Protein AF-A0A7C3GWV7-F1 (afdb_monomer_lite)

Sequence (110 aa):
MGFFSNLFGGGSSNKEKEKTLFEKIGGEPAVDAAVDIFYRKVLADDRINSFFEGVDMEKQAAKQKAFLTMAFGGPNNYTGEDMRKGHAHLVAKGLNASHFDAVIENIGAT

Secondary structure (DSSP, 8-state):
--PPPPPP---------PPPHHHHHTSHHHHHHHHHHHHHHHHH-TTTGGGGTT--HHHHHHHHHHHHHHHTT-S----PPPHHHHHHHHHTTT--HHHHHHHHHHHHT-

Radius of gyration: 22.63 Å; chains: 1; bounding box: 44×54×71 Å

pLDDT: mean 88.59, std 17.21, range [38.03, 98.56]

Structure (mmCIF, N/CA/C/O backbone):
data_AF-A0A7C3GWV7-F1
#
_entry.id   AF-A0A7C3GWV7-F1
#
loop_
_atom_site.group_PDB
_atom_site.id
_atom_site.type_symbol
_atom_site.label_atom_id
_atom_site.label_alt_id
_atom_site.label_comp_id
_atom_site.label_asym_id
_atom_site.label_entity_id
_atom_site.label_seq_id
_atom_site.pdbx_PDB_ins_code
_atom_site.Cartn_x
_atom_site.Cartn_y
_atom_site.Cartn_z
_atom_site.occupancy
_atom_site.B_iso_or_equiv
_atom_site.auth_seq_id
_atom_site.auth_comp_id
_atom_site.auth_asym_id
_atom_site.auth_atom_id
_atom_site.pdbx_PDB_model_num
ATOM 1 N N . MET A 1 1 ? -25.582 41.420 56.357 1.00 44.94 1 MET A N 1
ATOM 2 C CA . MET A 1 1 ? -26.159 40.180 55.795 1.00 44.94 1 MET A CA 1
ATOM 3 C C . MET A 1 1 ? 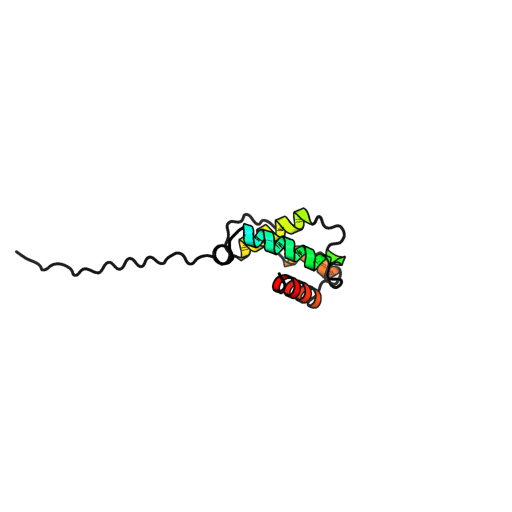-26.576 40.452 54.355 1.00 44.94 1 MET A C 1
ATOM 5 O O . MET A 1 1 ? -27.363 41.366 54.167 1.00 44.94 1 MET A O 1
ATOM 9 N N . GLY A 1 2 ? -26.057 39.695 53.379 1.00 38.03 2 GLY A N 1
ATOM 10 C CA . GLY A 1 2 ? -26.602 39.646 52.010 1.00 38.03 2 GLY A CA 1
ATOM 11 C C . GLY A 1 2 ? -25.670 40.132 50.895 1.00 38.03 2 GLY A C 1
ATOM 12 O O . GLY A 1 2 ? -25.946 41.154 50.279 1.00 38.03 2 GLY A O 1
ATOM 13 N N . PHE A 1 3 ? -24.582 39.401 50.624 1.00 41.75 3 PHE A N 1
ATOM 14 C CA . PHE A 1 3 ? -23.828 39.526 49.370 1.00 41.75 3 PHE A CA 1
ATOM 15 C C . PHE A 1 3 ? -24.622 38.857 48.242 1.00 41.75 3 PHE A C 1
ATOM 17 O O . PHE A 1 3 ? -25.037 37.706 48.379 1.00 41.75 3 PHE A O 1
ATOM 24 N N . PHE A 1 4 ? -24.848 39.593 47.154 1.00 48.56 4 PHE A N 1
ATOM 25 C CA . PHE A 1 4 ? -25.553 39.110 45.974 1.00 48.56 4 PHE A CA 1
ATOM 26 C C . PHE A 1 4 ? -24.752 38.034 45.236 1.00 48.56 4 PHE A C 1
ATOM 28 O O . PHE A 1 4 ? -23.535 38.104 45.078 1.00 48.56 4 PHE A O 1
ATOM 35 N N . SER A 1 5 ? -25.512 37.036 44.814 1.00 46.53 5 SER A N 1
ATOM 36 C CA . SER A 1 5 ? -25.173 35.785 44.161 1.00 46.53 5 SER A CA 1
ATOM 37 C C . SER A 1 5 ? -24.336 35.961 42.894 1.00 46.53 5 SER A C 1
ATOM 39 O O . SER A 1 5 ? -24.672 36.760 42.021 1.00 46.53 5 SER A O 1
ATOM 41 N N . ASN A 1 6 ? -23.295 35.137 42.766 1.00 41.03 6 ASN A N 1
ATOM 42 C CA . ASN A 1 6 ? -22.551 34.943 41.526 1.00 41.03 6 ASN A CA 1
ATOM 43 C C . ASN A 1 6 ? -23.491 34.529 40.384 1.00 41.03 6 ASN A C 1
ATOM 45 O O . ASN A 1 6 ? -24.275 33.586 40.507 1.00 41.03 6 ASN A O 1
ATOM 49 N N . LEU A 1 7 ? -23.351 35.241 39.267 1.00 49.00 7 LEU A N 1
ATOM 50 C CA . LEU A 1 7 ? -23.927 34.924 37.970 1.00 49.00 7 LEU A CA 1
ATOM 51 C C . LEU A 1 7 ? -23.485 33.527 37.512 1.00 49.00 7 LEU A C 1
ATOM 53 O O . LEU A 1 7 ? -22.303 33.183 37.520 1.00 49.00 7 LEU A O 1
ATOM 57 N N . PHE A 1 8 ? -24.471 32.753 37.074 1.00 58.66 8 PHE A N 1
ATOM 58 C CA . PHE A 1 8 ? -24.326 31.526 36.307 1.00 58.66 8 PHE A CA 1
ATOM 59 C C . PHE A 1 8 ? -23.441 31.730 35.072 1.00 58.66 8 PHE A C 1
ATOM 61 O O . PHE A 1 8 ? -23.578 32.725 34.363 1.00 58.66 8 PHE A O 1
ATOM 68 N N . GLY A 1 9 ? -22.597 30.743 34.770 1.00 46.09 9 GLY A N 1
ATOM 69 C CA . GLY A 1 9 ? -21.864 30.708 33.504 1.00 46.09 9 GLY A CA 1
ATOM 70 C C . GLY A 1 9 ? -20.698 29.729 33.460 1.00 46.09 9 GLY A C 1
ATOM 71 O O . GLY A 1 9 ? -19.676 30.035 32.858 1.00 46.09 9 GLY A O 1
ATOM 72 N N . GLY A 1 10 ? -20.814 28.567 34.109 1.00 44.19 10 GLY A N 1
ATOM 73 C CA . GLY A 1 10 ? -19.868 27.468 33.928 1.00 44.19 10 GLY A CA 1
ATOM 74 C C . GLY A 1 10 ? -20.009 26.883 32.526 1.00 44.19 10 GLY A C 1
ATOM 75 O O . GLY A 1 10 ? -20.695 25.884 32.336 1.00 44.19 10 GLY A O 1
ATOM 76 N N . GLY A 1 11 ? -19.380 27.517 31.538 1.00 46.97 11 GLY A N 1
ATOM 77 C CA . GLY A 1 11 ? -19.184 26.940 30.218 1.00 46.97 11 GLY A CA 1
ATOM 78 C C . GLY A 1 11 ? -18.194 25.785 30.318 1.00 46.97 11 GLY A C 1
ATOM 79 O O . GLY A 1 11 ? -17.001 25.973 30.099 1.00 46.97 11 GLY A O 1
ATOM 80 N N . SER A 1 12 ? -18.676 24.584 30.647 1.00 52.28 12 SER A N 1
ATOM 81 C CA . SER A 1 12 ? -17.968 23.370 30.245 1.00 52.28 12 SER A CA 1
ATOM 82 C C . SER A 1 12 ? -17.999 23.341 28.726 1.00 52.28 12 SER A C 1
ATOM 84 O O . SER A 1 12 ? -18.985 22.916 28.126 1.00 52.28 12 SER A O 1
ATOM 86 N N . SER A 1 13 ? -16.930 23.815 28.086 1.00 54.50 13 SER A N 1
ATOM 87 C CA . SER A 1 13 ? -16.674 23.431 26.709 1.00 54.50 13 SER A CA 1
ATOM 88 C C . SER A 1 13 ? -16.381 21.932 26.739 1.00 54.50 13 SER A C 1
ATOM 90 O O . SER A 1 13 ? -15.237 21.517 26.938 1.00 54.50 13 SER A O 1
ATOM 92 N N . ASN A 1 14 ? -17.418 21.114 26.565 1.00 53.31 14 ASN A N 1
ATOM 93 C CA . ASN A 1 14 ? -17.251 19.811 25.946 1.00 53.31 14 ASN A CA 1
ATOM 94 C C . ASN A 1 14 ? -16.608 20.094 24.584 1.00 53.31 14 ASN A C 1
ATOM 96 O O . ASN A 1 14 ? -17.293 20.340 23.597 1.00 53.31 14 ASN A O 1
ATOM 100 N N . LYS A 1 15 ? -15.272 20.126 24.534 1.00 54.09 15 LYS A N 1
ATOM 101 C CA . LYS A 1 15 ? -14.570 19.800 23.302 1.00 54.09 15 LYS A CA 1
ATOM 102 C C . LYS A 1 15 ? -14.902 18.333 23.081 1.00 54.09 15 LYS A C 1
ATOM 104 O O . LYS A 1 15 ? -14.251 17.469 23.665 1.00 54.09 15 LYS A O 1
ATOM 109 N N . GLU A 1 16 ? -15.972 18.060 22.337 1.00 58.50 16 GLU A N 1
ATOM 110 C CA . GLU A 1 16 ? -16.160 16.744 21.740 1.00 58.50 16 GLU A CA 1
ATOM 111 C C . GLU A 1 16 ? -14.808 16.357 21.138 1.00 58.50 16 GLU A C 1
ATOM 113 O O . GLU A 1 16 ? -14.225 17.140 20.383 1.00 58.50 16 GLU A O 1
ATOM 118 N N . LYS A 1 17 ? -14.238 15.222 21.564 1.00 69.44 17 LYS A N 1
ATOM 119 C CA . LYS A 1 17 ? -13.026 14.704 20.926 1.00 69.44 17 LYS A CA 1
ATOM 120 C C . LYS A 1 17 ? -13.347 14.616 19.443 1.00 69.44 17 LYS A C 1
ATOM 122 O O . LYS A 1 17 ? -14.236 13.857 19.064 1.00 69.44 17 LYS A O 1
ATOM 127 N N . GLU A 1 18 ? -12.667 15.423 18.633 1.00 86.44 18 GLU A N 1
ATOM 128 C CA . GLU A 1 18 ? -12.829 15.337 17.192 1.00 86.44 18 GLU A CA 1
ATOM 129 C C . GLU A 1 18 ? -12.591 13.893 16.765 1.00 86.44 18 GLU A C 1
ATOM 131 O O . GLU A 1 18 ? -11.562 13.305 17.107 1.00 86.44 18 GLU A O 1
ATOM 136 N N . LYS A 1 19 ? -13.561 13.335 16.034 1.00 92.88 19 LYS A N 1
ATOM 137 C CA . LYS A 1 19 ? -13.442 11.984 15.497 1.00 92.88 19 LYS A CA 1
ATOM 138 C C . LYS A 1 19 ? -12.175 11.880 14.657 1.00 92.88 19 LYS A C 1
ATOM 140 O O . LYS A 1 19 ? -11.891 12.772 13.842 1.00 92.88 19 LYS A O 1
ATOM 145 N N . THR A 1 20 ? -11.441 10.791 14.835 1.00 96.88 20 THR A N 1
ATOM 146 C CA . THR A 1 20 ? -10.247 10.512 14.032 1.00 96.88 20 THR A CA 1
ATOM 147 C C . THR A 1 20 ? -10.644 10.291 12.574 1.00 96.88 20 THR A C 1
ATOM 149 O O . THR A 1 20 ? -11.816 10.052 12.265 1.00 96.88 20 THR A O 1
ATOM 152 N N . LEU A 1 21 ? -9.691 10.387 11.641 1.00 97.12 21 LEU A N 1
ATOM 153 C CA . LEU A 1 21 ? -9.994 10.082 10.241 1.00 97.12 21 LEU A CA 1
ATOM 154 C C . LEU A 1 21 ? -10.495 8.638 10.107 1.00 97.12 21 LEU A C 1
ATOM 156 O O . LEU A 1 21 ? -11.466 8.402 9.400 1.00 97.12 21 LEU A O 1
ATOM 160 N N . PHE A 1 22 ? -9.903 7.712 10.862 1.00 97.44 22 PHE A N 1
ATOM 161 C CA . PHE A 1 22 ? -10.322 6.317 10.944 1.00 97.44 22 PHE A CA 1
ATOM 162 C C . PHE A 1 22 ? -11.806 6.183 11.313 1.00 97.44 22 PHE A C 1
ATOM 164 O O . PHE A 1 22 ? -12.558 5.508 10.616 1.00 97.44 22 PHE A O 1
ATOM 171 N N . GLU A 1 23 ? -12.264 6.884 12.352 1.00 97.56 23 GLU A N 1
ATOM 172 C CA . GLU A 1 23 ? -13.682 6.888 12.738 1.00 97.56 23 GLU A CA 1
ATOM 173 C C . GLU A 1 23 ? -14.571 7.561 11.682 1.00 97.56 23 GLU A C 1
ATOM 175 O O . GLU A 1 23 ? -15.691 7.112 11.441 1.00 97.56 23 GLU A O 1
ATOM 180 N N . LYS A 1 24 ? -14.082 8.629 11.038 1.00 97.25 24 LYS A N 1
ATOM 181 C CA . LYS A 1 24 ? -14.817 9.369 10.000 1.00 97.25 24 LYS A CA 1
ATOM 182 C C . LYS A 1 24 ? -15.043 8.534 8.732 1.00 97.25 24 LYS A C 1
ATOM 184 O O . LYS A 1 24 ? -16.101 8.678 8.126 1.00 97.25 24 LYS A O 1
ATOM 189 N N . ILE A 1 25 ? -14.102 7.666 8.349 1.00 96.12 25 ILE A N 1
ATOM 190 C CA . ILE A 1 25 ? -14.214 6.818 7.145 1.00 96.12 25 ILE A CA 1
ATOM 191 C C . ILE A 1 25 ? -14.965 5.497 7.375 1.00 96.12 25 ILE A C 1
ATOM 193 O O . ILE A 1 25 ? -15.214 4.778 6.414 1.00 96.12 25 ILE A O 1
ATOM 197 N N . GLY A 1 26 ? -15.341 5.173 8.618 1.00 97.12 26 GLY A N 1
ATOM 198 C CA . GLY A 1 26 ? -16.085 3.9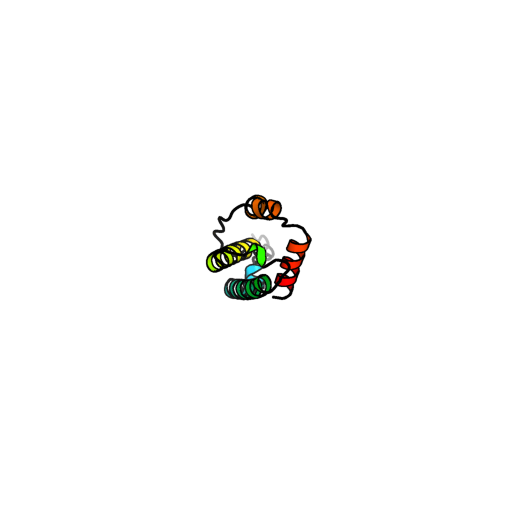47 8.949 1.00 97.12 26 GLY A CA 1
ATOM 199 C C . GLY A 1 26 ? -15.289 2.871 9.695 1.00 97.12 26 GLY A C 1
ATOM 200 O O . GLY A 1 26 ? -15.790 1.764 9.874 1.00 97.12 26 GLY A O 1
ATOM 201 N N . GLY A 1 27 ? -14.084 3.187 10.173 1.00 97.56 27 GLY A N 1
ATOM 202 C CA . GLY A 1 27 ? -13.282 2.317 11.031 1.00 97.56 27 GLY A CA 1
ATOM 203 C C . GLY A 1 27 ? -12.689 1.102 10.317 1.00 97.56 27 GLY A C 1
ATOM 204 O O . GLY A 1 27 ? -12.438 1.122 9.113 1.00 97.56 27 GLY A O 1
ATOM 205 N N . GLU A 1 28 ? -12.454 0.036 11.083 1.00 97.19 28 GLU A N 1
ATOM 206 C CA . GLU A 1 28 ? -11.788 -1.192 10.625 1.00 97.19 28 GLU A CA 1
ATOM 207 C C . GLU A 1 28 ? -12.465 -1.828 9.400 1.00 97.19 28 GLU A C 1
ATOM 209 O O . GLU A 1 28 ? -11.755 -2.085 8.430 1.00 97.19 28 GLU A O 1
ATOM 214 N N . PRO A 1 29 ? -13.808 -1.968 9.335 1.00 98.00 29 PRO A N 1
ATOM 215 C CA . PRO A 1 29 ? -14.457 -2.544 8.156 1.00 98.00 29 PRO A CA 1
ATOM 216 C C . PRO A 1 29 ? -14.186 -1.760 6.865 1.00 98.00 29 PRO A C 1
ATOM 218 O O . PRO A 1 29 ? -14.063 -2.353 5.793 1.00 98.00 29 PRO A O 1
ATOM 221 N N . ALA A 1 30 ? -14.083 -0.429 6.957 1.00 97.94 30 ALA A N 1
ATOM 222 C CA . ALA A 1 30 ? -13.786 0.418 5.807 1.00 97.94 30 ALA A CA 1
ATOM 223 C C . ALA A 1 30 ? -12.323 0.276 5.362 1.00 97.94 30 ALA A C 1
ATOM 225 O O . ALA A 1 30 ? -12.059 0.162 4.167 1.00 97.94 30 ALA A O 1
ATOM 226 N N . VAL A 1 31 ? -11.380 0.233 6.312 1.00 97.81 31 VAL A N 1
ATOM 227 C CA . VAL A 1 31 ? -9.957 -0.008 6.017 1.00 97.81 31 VAL A CA 1
ATOM 228 C C . VAL A 1 31 ? -9.758 -1.387 5.388 1.00 97.81 31 VAL A C 1
ATOM 230 O O . VAL A 1 31 ? -9.044 -1.501 4.393 1.00 97.81 31 VAL A O 1
ATOM 233 N N . ASP A 1 32 ? -10.417 -2.416 5.918 1.00 97.38 32 ASP A N 1
ATOM 234 C CA . ASP A 1 32 ? -10.322 -3.780 5.402 1.00 97.38 32 ASP A CA 1
ATOM 235 C C . ASP A 1 32 ? -10.797 -3.873 3.955 1.00 97.38 32 ASP A C 1
ATOM 237 O O . ASP A 1 32 ? -10.051 -4.340 3.089 1.00 97.38 32 ASP A O 1
ATOM 241 N N . ALA A 1 33 ? -12.000 -3.363 3.681 1.00 98.00 33 ALA A N 1
ATOM 242 C CA . ALA A 1 33 ? -12.563 -3.352 2.338 1.00 98.00 33 ALA A CA 1
ATOM 243 C C . ALA A 1 33 ? -11.687 -2.554 1.360 1.00 98.00 33 ALA A C 1
ATOM 245 O O . ALA A 1 33 ? -11.428 -3.018 0.245 1.00 98.00 33 ALA A O 1
ATOM 246 N N . ALA A 1 34 ? -11.197 -1.383 1.784 1.00 97.88 34 ALA A N 1
ATOM 247 C CA . ALA A 1 34 ? -10.337 -0.544 0.962 1.00 97.88 34 ALA A CA 1
ATOM 248 C C . ALA A 1 34 ? -9.014 -1.249 0.624 1.00 97.88 34 ALA A C 1
ATOM 250 O O . ALA A 1 34 ? -8.633 -1.295 -0.542 1.00 97.88 34 ALA A O 1
ATOM 251 N N . VAL A 1 35 ? -8.329 -1.861 1.596 1.00 97.75 35 VAL A N 1
ATOM 252 C CA . VAL A 1 35 ? -7.060 -2.563 1.330 1.00 97.75 35 VAL A CA 1
ATOM 253 C C . VAL A 1 35 ? -7.262 -3.767 0.407 1.00 97.75 35 VAL A C 1
ATOM 255 O O . VAL A 1 35 ? -6.444 -3.994 -0.488 1.00 97.75 35 VAL A O 1
ATOM 258 N N . ASP A 1 36 ? -8.361 -4.505 0.569 1.00 97.12 36 ASP A N 1
ATOM 259 C CA . ASP A 1 36 ? -8.659 -5.653 -0.287 1.00 97.12 36 ASP A CA 1
ATOM 260 C C . ASP A 1 36 ? -8.933 -5.221 -1.740 1.00 97.12 36 ASP A C 1
ATOM 262 O O . ASP A 1 36 ? -8.477 -5.876 -2.680 1.00 97.12 36 ASP A O 1
ATOM 266 N N . ILE A 1 37 ? -9.663 -4.117 -1.952 1.00 98.25 37 ILE A N 1
ATOM 267 C CA . ILE A 1 37 ? -9.887 -3.537 -3.289 1.00 98.25 37 ILE A CA 1
ATOM 268 C C . ILE A 1 37 ? -8.576 -2.992 -3.870 1.00 98.25 37 ILE A C 1
ATOM 270 O O . ILE A 1 37 ? -8.254 -3.282 -5.025 1.00 98.25 37 ILE A O 1
ATOM 274 N N . PHE A 1 38 ? -7.814 -2.247 -3.071 1.00 98.38 38 PHE A N 1
ATOM 275 C CA . PHE A 1 38 ? -6.546 -1.644 -3.464 1.00 98.38 38 PHE A CA 1
ATOM 276 C C . PHE A 1 38 ? -5.564 -2.693 -3.987 1.00 98.38 38 PHE A C 1
ATOM 278 O O . PHE A 1 38 ? -5.039 -2.537 -5.088 1.00 98.38 38 PHE A O 1
ATOM 285 N N . TYR A 1 39 ? -5.364 -3.805 -3.271 1.00 98.19 39 TYR A N 1
ATOM 286 C CA . TYR A 1 39 ? -4.425 -4.828 -3.736 1.00 98.19 39 TYR A CA 1
ATOM 287 C C . TYR A 1 39 ? -4.902 -5.580 -4.975 1.00 98.19 39 TYR A C 1
ATOM 289 O O . TYR A 1 39 ? -4.069 -5.930 -5.809 1.00 98.19 39 TYR A O 1
ATOM 297 N N . ARG A 1 40 ? -6.215 -5.761 -5.175 1.00 98.06 40 ARG A N 1
ATOM 298 C CA . ARG A 1 40 ? -6.717 -6.285 -6.458 1.00 98.06 40 ARG A CA 1
ATOM 299 C C . ARG A 1 40 ? -6.346 -5.374 -7.628 1.00 98.06 40 ARG A C 1
ATOM 301 O O . ARG A 1 40 ? -6.000 -5.880 -8.689 1.00 98.06 40 ARG A O 1
ATOM 308 N N . LYS A 1 41 ? -6.392 -4.053 -7.433 1.00 98.50 41 LYS A N 1
ATOM 309 C CA . LYS A 1 41 ? -5.990 -3.075 -8.454 1.00 98.50 41 LYS A CA 1
ATOM 310 C C . LYS A 1 41 ? -4.477 -3.074 -8.671 1.00 98.50 41 LYS A C 1
ATOM 312 O O . LYS A 1 41 ? -4.043 -3.172 -9.809 1.00 98.50 41 LYS A O 1
ATOM 317 N N . VAL A 1 42 ? -3.685 -3.065 -7.596 1.00 98.31 42 VAL A N 1
ATOM 318 C CA . VAL A 1 42 ? -2.212 -3.117 -7.664 1.00 98.31 42 VAL A CA 1
ATOM 319 C C . VAL A 1 42 ? -1.717 -4.352 -8.411 1.00 98.31 42 VAL A C 1
ATOM 321 O O . VAL A 1 42 ? -0.836 -4.243 -9.257 1.00 98.31 42 VAL A O 1
ATOM 324 N N . LEU A 1 43 ? -2.288 -5.526 -8.130 1.00 98.19 43 LEU A N 1
ATOM 325 C CA . LEU A 1 43 ? -1.883 -6.770 -8.789 1.00 98.19 43 LEU A CA 1
ATOM 326 C C . LEU A 1 43 ? -2.311 -6.833 -10.265 1.00 98.19 43 LEU A C 1
ATOM 328 O O . LEU A 1 43 ? -1.734 -7.602 -11.029 1.00 98.19 43 LEU A O 1
ATOM 332 N N . ALA A 1 44 ? -3.291 -6.022 -10.669 1.00 98.38 44 ALA A N 1
ATOM 333 C CA . ALA A 1 44 ? -3.726 -5.881 -12.056 1.00 98.38 44 ALA A CA 1
ATOM 334 C C . ALA A 1 44 ? -3.012 -4.740 -12.811 1.00 98.38 44 ALA A C 1
ATOM 336 O O . ALA A 1 44 ? -3.236 -4.582 -14.008 1.00 98.38 44 ALA A O 1
ATOM 337 N N . ASP A 1 45 ? -2.186 -3.934 -12.137 1.00 98.56 45 ASP A N 1
ATOM 338 C CA . ASP A 1 45 ? -1.485 -2.799 -12.737 1.00 98.56 45 ASP A CA 1
ATOM 339 C C . ASP A 1 45 ? -0.079 -3.209 -13.191 1.00 98.56 45 ASP A C 1
ATOM 341 O O . ASP A 1 45 ? 0.843 -3.348 -12.382 1.00 98.56 45 ASP A O 1
ATOM 345 N N . ASP A 1 46 ? 0.095 -3.363 -14.505 1.00 98.25 46 ASP A N 1
ATOM 346 C CA . ASP A 1 46 ? 1.354 -3.780 -15.140 1.00 98.25 46 ASP A CA 1
ATOM 347 C C . ASP A 1 46 ? 2.544 -2.855 -14.842 1.00 98.25 46 ASP A C 1
ATOM 349 O O . ASP A 1 46 ? 3.699 -3.253 -15.002 1.00 98.25 46 ASP A O 1
ATOM 353 N N . ARG A 1 47 ? 2.298 -1.623 -14.378 1.00 98.38 47 ARG A N 1
ATOM 354 C CA . ARG A 1 47 ? 3.371 -0.702 -13.978 1.00 98.38 47 ARG A CA 1
ATOM 355 C C . ARG A 1 47 ? 4.045 -1.132 -12.677 1.00 98.38 47 ARG A C 1
ATOM 357 O O . ARG A 1 47 ? 5.189 -0.750 -12.449 1.00 98.38 47 ARG A O 1
ATOM 364 N N . ILE A 1 48 ? 3.339 -1.854 -11.801 1.00 98.44 48 ILE A N 1
ATOM 365 C CA . ILE A 1 48 ? 3.788 -2.105 -10.420 1.00 98.44 48 ILE A CA 1
ATOM 366 C C . ILE A 1 48 ? 3.618 -3.549 -9.934 1.00 98.44 48 ILE A C 1
ATOM 368 O O . ILE A 1 48 ? 4.234 -3.900 -8.927 1.00 98.44 48 ILE A O 1
ATOM 372 N N . ASN A 1 49 ? 2.838 -4.393 -10.616 1.00 98.19 49 ASN A N 1
ATOM 373 C CA . ASN A 1 49 ? 2.547 -5.761 -10.172 1.00 98.19 49 ASN A CA 1
ATOM 374 C C . ASN A 1 49 ? 3.812 -6.619 -9.967 1.00 98.19 49 ASN A C 1
ATOM 376 O O . ASN A 1 49 ? 3.886 -7.377 -9.000 1.00 98.19 49 ASN A O 1
ATOM 380 N N . SER A 1 50 ? 4.843 -6.423 -10.789 1.00 98.00 50 SER A N 1
ATOM 381 C CA . SER A 1 50 ? 6.115 -7.153 -10.716 1.00 98.00 50 SER A CA 1
ATOM 382 C C . SER A 1 50 ? 6.877 -6.944 -9.399 1.00 98.00 50 SER A C 1
ATOM 384 O O . SER A 1 50 ? 7.608 -7.830 -8.959 1.00 98.00 50 SER A O 1
ATOM 386 N N . PHE A 1 51 ? 6.670 -5.824 -8.691 1.00 98.19 51 PHE A N 1
ATOM 387 C CA . PHE A 1 51 ? 7.265 -5.616 -7.362 1.00 98.19 51 PHE A CA 1
ATOM 388 C C . PHE A 1 51 ? 6.661 -6.522 -6.279 1.00 98.19 51 PHE A C 1
ATOM 390 O O . PHE A 1 51 ? 7.249 -6.655 -5.204 1.00 98.19 51 PHE A O 1
ATOM 397 N N . PHE A 1 52 ? 5.511 -7.140 -6.555 1.00 97.50 52 PHE A N 1
ATOM 398 C CA . PHE A 1 52 ? 4.794 -8.028 -5.642 1.00 97.50 52 PHE A CA 1
ATOM 399 C C . PHE A 1 52 ? 4.985 -9.515 -5.979 1.00 97.50 52 PHE A C 1
ATOM 401 O O . PHE A 1 52 ? 4.425 -10.380 -5.304 1.0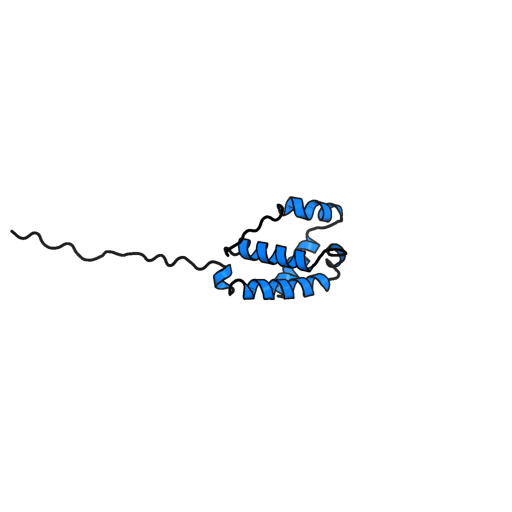0 97.50 52 PHE A O 1
ATOM 408 N N . GLU A 1 53 ? 5.804 -9.848 -6.979 1.00 96.25 53 GLU A N 1
ATOM 409 C CA . GLU A 1 53 ? 6.132 -11.239 -7.294 1.00 96.25 53 GLU A CA 1
ATOM 410 C C . GLU A 1 53 ? 6.824 -11.934 -6.113 1.00 96.25 53 GLU A C 1
ATOM 412 O O . GLU A 1 53 ? 7.812 -11.452 -5.556 1.00 96.25 53 GLU A O 1
ATOM 417 N N . GLY A 1 54 ? 6.287 -13.091 -5.715 1.00 96.25 54 GLY A N 1
ATOM 418 C CA . GLY A 1 54 ? 6.791 -13.857 -4.572 1.00 96.25 54 GLY A CA 1
ATOM 419 C C . GLY A 1 54 ? 6.489 -13.238 -3.202 1.00 96.25 54 GLY A C 1
ATOM 420 O O . GLY A 1 54 ? 6.966 -13.758 -2.192 1.00 96.25 54 GLY A O 1
ATOM 421 N N . VAL A 1 55 ? 5.704 -12.156 -3.140 1.00 97.00 55 VAL A N 1
ATOM 422 C CA . VAL A 1 55 ? 5.248 -11.561 -1.880 1.00 97.00 55 VAL A CA 1
ATOM 423 C C . VAL A 1 55 ? 4.048 -12.338 -1.340 1.00 97.00 55 VAL A C 1
ATOM 425 O O . VAL A 1 55 ? 3.097 -12.644 -2.054 1.00 97.00 55 VAL A O 1
ATOM 428 N N . ASP A 1 56 ? 4.078 -12.634 -0.042 1.00 97.69 56 ASP A N 1
ATOM 429 C CA . ASP A 1 56 ? 2.924 -13.151 0.690 1.00 97.69 56 ASP A CA 1
ATOM 430 C C . ASP A 1 56 ? 1.878 -12.034 0.834 1.00 97.69 56 ASP A C 1
ATOM 432 O O . ASP A 1 56 ? 1.999 -11.141 1.682 1.00 97.69 56 ASP A O 1
ATOM 436 N N . MET A 1 57 ? 0.874 -12.057 -0.044 1.00 97.31 57 MET A N 1
ATOM 437 C CA . MET A 1 57 ? -0.114 -10.983 -0.138 1.00 97.31 57 MET A CA 1
ATOM 438 C C . MET A 1 57 ? -1.062 -10.921 1.058 1.00 97.31 57 MET A C 1
ATOM 440 O O . MET A 1 57 ? -1.550 -9.836 1.371 1.00 97.31 57 MET A O 1
ATOM 444 N N . GLU A 1 58 ? -1.277 -12.025 1.776 1.00 96.31 58 GLU A N 1
ATOM 445 C CA . GLU A 1 58 ? -2.065 -12.007 3.012 1.00 96.31 58 GLU A CA 1
ATOM 446 C C . GLU A 1 58 ? -1.327 -11.220 4.100 1.00 96.31 58 GLU A C 1
ATOM 448 O O . GLU A 1 58 ? -1.889 -10.304 4.710 1.00 96.31 58 GLU A O 1
ATOM 453 N N . LYS A 1 59 ? -0.029 -11.501 4.288 1.00 95.81 59 LYS A N 1
ATOM 454 C CA . LYS A 1 59 ? 0.807 -10.740 5.230 1.00 95.81 59 LYS A CA 1
ATOM 455 C C . LYS A 1 59 ? 0.966 -9.286 4.806 1.00 95.81 59 LYS A C 1
ATOM 457 O O . LYS A 1 59 ? 0.942 -8.398 5.661 1.00 95.81 59 LYS A O 1
ATOM 462 N N . GLN A 1 60 ? 1.119 -9.032 3.508 1.00 95.69 60 GLN A N 1
ATOM 463 C CA . GLN A 1 60 ? 1.240 -7.677 2.983 1.00 95.69 60 GLN A CA 1
ATOM 464 C C . GLN A 1 60 ? -0.045 -6.869 3.215 1.00 95.69 60 GLN A C 1
ATOM 466 O O . GLN A 1 60 ? 0.028 -5.745 3.717 1.00 95.69 60 GLN A O 1
ATOM 471 N N . ALA A 1 61 ? -1.216 -7.448 2.934 1.00 96.06 61 ALA A N 1
ATOM 472 C CA . ALA A 1 61 ? -2.505 -6.817 3.200 1.00 96.06 61 ALA A CA 1
ATOM 473 C C . ALA A 1 61 ? -2.704 -6.544 4.697 1.00 96.06 61 ALA A C 1
ATOM 475 O O . ALA A 1 61 ? -3.059 -5.426 5.067 1.00 96.06 61 ALA A O 1
ATOM 476 N N . ALA A 1 62 ? -2.397 -7.509 5.570 1.00 95.19 62 ALA A N 1
ATOM 477 C CA . ALA A 1 62 ? -2.477 -7.319 7.019 1.00 95.19 62 ALA A CA 1
ATOM 478 C C . ALA A 1 62 ? -1.568 -6.174 7.507 1.00 95.19 62 ALA A C 1
ATOM 480 O O . ALA A 1 62 ? -1.987 -5.332 8.306 1.00 95.19 62 ALA A O 1
ATOM 481 N N . LYS A 1 63 ? -0.337 -6.090 6.983 1.00 94.19 63 LYS A N 1
ATOM 482 C CA . LYS A 1 63 ? 0.598 -5.004 7.302 1.00 94.19 63 LYS A CA 1
ATOM 483 C C . LYS A 1 63 ? 0.079 -3.643 6.825 1.00 94.19 63 LYS A C 1
ATOM 485 O O . LYS A 1 63 ? 0.178 -2.672 7.575 1.00 94.19 63 LYS A O 1
ATOM 490 N N . GLN A 1 64 ? -0.493 -3.571 5.622 1.00 95.25 64 GLN A N 1
ATOM 491 C CA . GLN A 1 64 ? -1.066 -2.340 5.072 1.00 95.25 64 GLN A CA 1
ATOM 492 C C . GLN A 1 64 ? -2.301 -1.880 5.862 1.00 95.25 64 GLN A C 1
ATOM 494 O O . GLN A 1 64 ? -2.407 -0.695 6.169 1.00 95.25 64 GLN A O 1
ATOM 499 N N . LYS A 1 65 ? -3.189 -2.805 6.254 1.00 95.94 65 LYS A N 1
ATOM 500 C CA . LYS A 1 65 ? -4.344 -2.528 7.129 1.00 95.94 65 LYS A CA 1
ATOM 501 C C . LYS A 1 65 ? -3.881 -1.928 8.454 1.00 95.94 65 LYS A C 1
ATOM 503 O O . LYS A 1 65 ? -4.319 -0.845 8.826 1.00 95.94 65 LYS A O 1
ATOM 508 N N . ALA A 1 66 ? -2.910 -2.564 9.111 1.00 95.44 66 ALA A N 1
ATOM 509 C CA . ALA A 1 66 ? -2.338 -2.053 10.356 1.00 95.44 66 ALA A CA 1
ATOM 510 C C . ALA A 1 66 ? -1.697 -0.662 10.187 1.00 95.44 66 ALA A C 1
ATOM 512 O O . ALA A 1 66 ? -1.883 0.208 11.041 1.00 95.44 66 ALA A O 1
ATOM 513 N N . PHE A 1 67 ? -0.974 -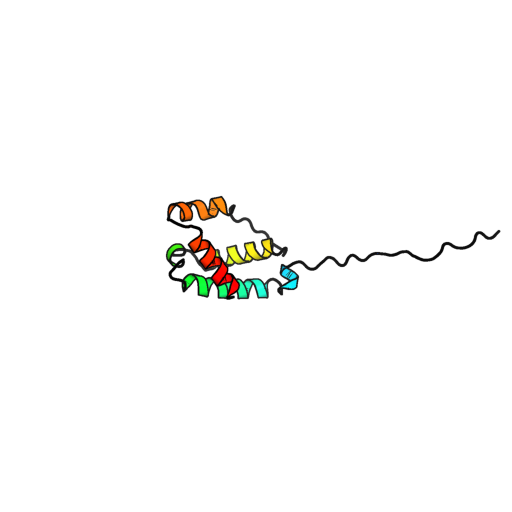0.435 9.084 1.00 94.94 67 PHE A N 1
ATOM 514 C CA . PHE A 1 67 ? -0.375 0.864 8.776 1.00 94.94 67 PHE A CA 1
ATOM 515 C C . PHE A 1 67 ? -1.429 1.956 8.551 1.00 94.94 67 PHE A C 1
ATOM 517 O O . PHE A 1 67 ? -1.297 3.043 9.107 1.00 94.94 67 PHE A O 1
ATOM 524 N N . LEU A 1 68 ? -2.484 1.688 7.777 1.00 95.38 68 LEU A N 1
ATOM 525 C CA . LEU A 1 68 ? -3.537 2.671 7.501 1.00 95.38 68 LEU A CA 1
ATOM 526 C C . LEU A 1 68 ? -4.393 2.958 8.734 1.00 95.38 68 LEU A C 1
ATOM 528 O O . LEU A 1 68 ? -4.693 4.119 9.005 1.00 95.38 68 LEU A O 1
ATOM 532 N N . THR A 1 69 ? -4.708 1.939 9.536 1.00 96.62 69 THR A N 1
ATOM 533 C CA . THR A 1 69 ? -5.357 2.138 10.835 1.00 96.62 69 THR A CA 1
ATOM 534 C C . THR A 1 69 ? -4.526 3.072 11.715 1.00 96.62 69 THR A C 1
ATOM 536 O O . THR A 1 69 ? -5.073 4.017 12.277 1.00 96.62 69 THR A O 1
ATOM 539 N N . MET A 1 70 ? -3.201 2.885 11.773 1.00 95.12 70 MET A N 1
ATOM 540 C CA . MET A 1 70 ? -2.294 3.799 12.476 1.00 95.12 70 MET A CA 1
ATOM 541 C C . MET A 1 70 ? -2.321 5.214 11.896 1.00 95.12 70 MET A C 1
ATOM 543 O O . MET A 1 70 ? -2.557 6.178 12.626 1.00 95.12 70 MET A O 1
ATOM 547 N N . ALA A 1 71 ? -2.123 5.336 10.584 1.00 94.25 71 ALA A N 1
ATOM 548 C CA . ALA A 1 71 ? -2.013 6.616 9.895 1.00 94.25 71 ALA A CA 1
ATOM 549 C C . ALA A 1 71 ? -3.296 7.456 10.002 1.00 94.25 71 ALA A C 1
ATOM 551 O O . ALA A 1 71 ? -3.231 8.682 10.071 1.00 94.25 71 ALA A O 1
ATOM 552 N N . PHE A 1 72 ? -4.461 6.810 10.058 1.00 96.12 72 PHE A N 1
ATOM 553 C CA . PHE A 1 72 ? -5.758 7.475 10.191 1.00 96.12 72 PHE A CA 1
ATOM 554 C C . PHE A 1 72 ? -6.173 7.738 11.649 1.00 96.12 72 PHE A C 1
ATOM 556 O O . PHE A 1 72 ? -7.253 8.283 11.895 1.00 96.12 72 PHE A O 1
ATOM 563 N N . GLY A 1 73 ? -5.315 7.405 12.619 1.00 95.75 73 GLY A N 1
ATOM 564 C CA . GLY A 1 73 ? -5.538 7.659 14.045 1.00 95.75 73 GLY A CA 1
ATOM 565 C C . GLY A 1 73 ? -6.404 6.611 14.747 1.00 95.75 73 GLY A C 1
ATOM 566 O O . GLY A 1 73 ? -6.954 6.887 15.810 1.00 95.75 73 GLY A O 1
ATOM 567 N N . GLY A 1 74 ? -6.557 5.427 14.158 1.00 95.50 74 GLY A N 1
ATOM 568 C CA . GLY A 1 74 ? -7.216 4.281 14.773 1.00 95.50 74 GLY A CA 1
ATOM 569 C C . GLY A 1 74 ? -6.317 3.518 15.761 1.00 95.50 74 GLY A C 1
ATOM 570 O O . GLY A 1 74 ? -5.106 3.762 15.855 1.00 95.50 74 GLY A O 1
ATOM 571 N N . PRO A 1 75 ? -6.900 2.564 16.508 1.00 92.12 75 PRO A N 1
ATOM 572 C CA . PRO A 1 75 ? -6.156 1.709 17.423 1.00 92.12 75 PRO A CA 1
ATOM 573 C C . PRO A 1 75 ? -5.228 0.786 16.631 1.00 92.12 75 PRO A C 1
ATOM 575 O O . PRO A 1 75 ? -5.673 0.021 15.783 1.00 92.12 75 PRO A O 1
ATOM 578 N N . ASN A 1 76 ? -3.927 0.845 16.893 1.00 85.69 76 ASN A N 1
ATOM 579 C CA . ASN A 1 76 ? -2.962 0.037 16.161 1.00 85.69 76 ASN A CA 1
ATOM 580 C C . ASN A 1 76 ? -1.781 -0.357 17.048 1.00 85.69 76 ASN A C 1
ATOM 582 O O . ASN A 1 76 ? -1.409 0.376 17.960 1.00 85.69 76 ASN A O 1
ATOM 586 N N . ASN A 1 77 ? -1.155 -1.472 16.680 1.00 80.50 77 ASN A N 1
ATOM 587 C CA . ASN A 1 77 ? 0.157 -1.891 17.161 1.00 80.50 77 ASN A CA 1
ATOM 588 C C . ASN A 1 77 ? 1.098 -2.059 15.958 1.00 80.50 77 ASN A C 1
ATOM 590 O O . ASN A 1 77 ? 1.756 -3.090 15.825 1.00 80.50 77 ASN A 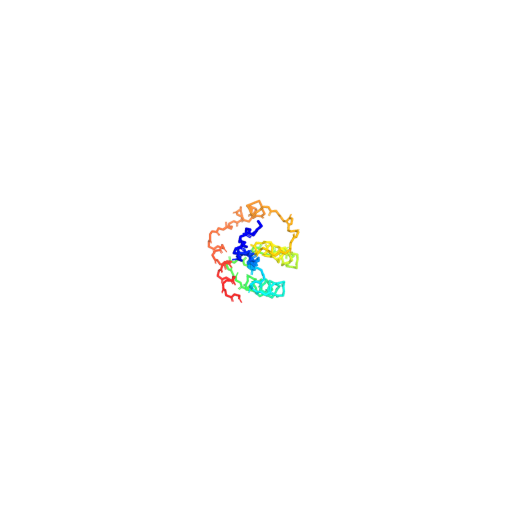O 1
ATOM 594 N N . TYR A 1 78 ? 1.095 -1.109 15.015 1.00 84.38 78 TYR A N 1
ATOM 595 C CA . TYR A 1 78 ? 1.930 -1.225 13.822 1.00 84.38 78 TYR A CA 1
ATOM 596 C C . TYR A 1 78 ? 3.413 -1.189 14.216 1.00 84.38 78 TYR A C 1
ATOM 598 O O . TYR A 1 78 ? 3.924 -0.181 14.694 1.00 84.38 78 TYR A O 1
ATOM 606 N N . THR A 1 79 ? 4.107 -2.304 13.998 1.00 81.44 79 THR A N 1
ATOM 607 C CA . THR A 1 79 ? 5.540 -2.486 14.292 1.00 81.44 79 THR A CA 1
ATOM 608 C C . THR A 1 79 ? 6.377 -2.638 13.026 1.00 81.44 79 THR A C 1
ATOM 610 O O . THR A 1 79 ? 7.523 -3.087 13.078 1.00 81.44 79 THR A O 1
ATOM 613 N N . GLY A 1 80 ? 5.801 -2.319 11.865 1.00 81.31 80 GLY A N 1
ATOM 614 C CA . GLY A 1 80 ? 6.504 -2.472 10.604 1.00 81.31 80 GLY A CA 1
ATOM 615 C C . GLY A 1 80 ? 7.697 -1.528 10.489 1.00 81.31 80 GLY A C 1
ATOM 616 O O . GLY A 1 80 ? 7.801 -0.519 11.184 1.00 81.31 80 GLY A O 1
ATOM 617 N N . GLU A 1 81 ? 8.611 -1.879 9.587 1.00 84.75 81 GLU A N 1
ATOM 618 C CA . GLU A 1 81 ? 9.800 -1.073 9.337 1.00 84.75 81 GLU A CA 1
ATOM 619 C C . GLU A 1 81 ? 9.457 0.354 8.906 1.00 84.75 81 GLU A C 1
ATOM 621 O O . GLU A 1 81 ? 8.412 0.614 8.299 1.00 84.75 81 GLU A O 1
ATOM 626 N N . ASP A 1 82 ? 10.397 1.259 9.169 1.00 90.19 82 ASP A N 1
ATOM 627 C CA . ASP A 1 82 ? 10.431 2.577 8.550 1.00 90.19 82 ASP A CA 1
ATOM 628 C C . ASP A 1 82 ? 10.258 2.469 7.023 1.00 90.19 82 ASP A C 1
ATOM 630 O O . ASP A 1 82 ? 10.842 1.594 6.378 1.00 90.19 82 ASP A O 1
ATOM 634 N N . MET A 1 83 ? 9.470 3.374 6.436 1.00 90.38 83 MET A N 1
ATOM 635 C CA . MET A 1 83 ? 9.116 3.320 5.014 1.00 90.38 83 MET A CA 1
ATOM 636 C C . MET A 1 83 ? 10.335 3.397 4.099 1.00 90.38 83 MET A C 1
ATOM 638 O O . MET A 1 83 ? 10.373 2.700 3.086 1.00 90.38 83 MET A O 1
ATOM 642 N N . ARG A 1 84 ? 11.355 4.190 4.448 1.00 92.19 84 ARG A N 1
ATOM 643 C CA . ARG A 1 84 ? 12.569 4.277 3.634 1.00 92.19 84 ARG A CA 1
ATOM 644 C C . ARG A 1 84 ? 13.336 2.964 3.690 1.00 92.19 84 ARG A C 1
ATOM 646 O O . ARG A 1 84 ? 13.746 2.463 2.647 1.00 92.19 84 ARG A O 1
ATOM 653 N N . LYS A 1 85 ? 13.505 2.395 4.886 1.00 94.75 85 LYS A N 1
ATOM 654 C CA . LYS A 1 85 ? 14.212 1.120 5.061 1.00 94.75 85 LYS A CA 1
ATOM 655 C C . LYS A 1 85 ? 13.483 -0.037 4.370 1.00 94.75 85 LYS A C 1
ATOM 657 O O . LYS A 1 85 ? 14.103 -0.751 3.584 1.00 94.75 85 LYS A O 1
ATOM 662 N N . GLY A 1 86 ? 12.174 -0.157 4.589 1.00 92.00 86 GLY A N 1
ATOM 663 C CA . GLY A 1 86 ? 11.358 -1.240 4.044 1.00 92.00 86 GLY A CA 1
ATOM 664 C C . GLY A 1 86 ? 11.327 -1.274 2.516 1.00 92.00 86 GLY A C 1
ATOM 665 O O . GLY A 1 86 ? 11.276 -2.354 1.939 1.00 92.00 86 GLY A O 1
ATOM 666 N N . HIS A 1 87 ? 11.440 -0.120 1.848 1.00 96.19 87 HIS A N 1
ATOM 667 C CA . HIS A 1 87 ? 11.406 -0.031 0.382 1.00 96.19 87 HIS A CA 1
ATOM 668 C C . HIS A 1 87 ? 12.790 0.140 -0.269 1.00 96.19 87 HIS A C 1
ATOM 670 O O . HIS A 1 87 ? 12.888 0.100 -1.494 1.00 96.19 87 HIS A O 1
ATOM 676 N N . ALA A 1 88 ? 13.876 0.288 0.502 1.00 96.94 88 ALA A N 1
ATOM 677 C CA . ALA A 1 88 ? 15.219 0.549 -0.036 1.00 96.94 88 ALA A CA 1
ATOM 678 C C . ALA A 1 88 ? 15.676 -0.508 -1.058 1.00 96.94 88 ALA A C 1
ATOM 680 O O . ALA A 1 88 ? 16.252 -0.181 -2.095 1.00 96.94 88 ALA A O 1
ATOM 681 N N . HIS A 1 89 ? 15.374 -1.779 -0.792 1.00 96.12 89 HIS A N 1
ATOM 682 C CA . HIS A 1 89 ? 15.706 -2.879 -1.694 1.00 96.12 89 HIS A CA 1
ATOM 683 C C . HIS A 1 89 ? 14.896 -2.851 -3.005 1.00 96.12 89 HIS A C 1
ATOM 685 O O . HIS A 1 89 ? 15.382 -3.335 -4.022 1.00 96.12 89 HIS A O 1
ATOM 691 N N . LEU A 1 90 ? 13.693 -2.264 -3.011 1.00 97.25 90 LEU A N 1
ATOM 692 C CA . LEU A 1 90 ? 12.895 -2.057 -4.224 1.00 97.25 90 LEU A CA 1
ATOM 693 C C . LEU A 1 90 ? 13.400 -0.849 -5.018 1.00 97.25 90 LEU A C 1
ATOM 695 O O . LEU A 1 90 ? 13.437 -0.901 -6.243 1.00 97.25 90 LEU A O 1
ATOM 699 N N . VAL A 1 91 ? 13.867 0.205 -4.340 1.00 97.75 91 VAL A N 1
ATOM 700 C CA . VAL A 1 91 ? 14.545 1.342 -4.993 1.00 97.75 91 VAL A CA 1
ATOM 701 C C . VAL A 1 91 ? 15.793 0.867 -5.733 1.00 97.75 91 VAL A C 1
ATOM 703 O O . VAL A 1 91 ? 15.988 1.221 -6.892 1.00 97.75 91 VAL A O 1
ATOM 706 N N . ALA A 1 92 ? 16.581 -0.026 -5.126 1.00 97.25 92 ALA A N 1
ATOM 707 C CA . ALA A 1 92 ? 17.714 -0.665 -5.800 1.00 97.25 92 ALA A CA 1
ATOM 708 C C . ALA A 1 92 ? 17.307 -1.505 -7.033 1.00 97.25 92 ALA A C 1
ATOM 710 O O . ALA A 1 92 ? 18.136 -1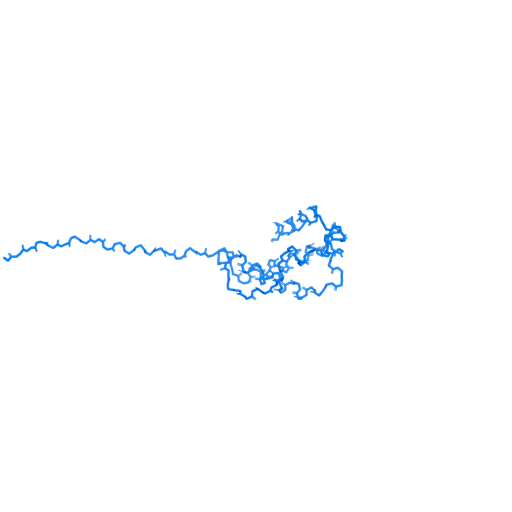.741 -7.908 1.00 97.25 92 ALA A O 1
ATOM 711 N N . LYS A 1 93 ? 16.038 -1.930 -7.120 1.00 96.25 93 LYS A N 1
ATOM 712 C CA . LYS A 1 93 ? 15.442 -2.648 -8.260 1.00 96.25 93 LYS A CA 1
ATOM 713 C C . LYS A 1 93 ? 14.697 -1.733 -9.247 1.00 96.25 93 LYS A C 1
ATOM 715 O O . LYS A 1 93 ? 14.079 -2.237 -10.176 1.00 96.25 93 LYS A O 1
ATOM 720 N N . GLY A 1 94 ? 14.745 -0.410 -9.069 1.00 97.81 94 GLY A N 1
ATOM 721 C CA . GLY A 1 94 ? 14.136 0.556 -9.989 1.00 97.81 94 GLY A CA 1
ATOM 722 C C . GLY A 1 94 ? 12.812 1.174 -9.527 1.00 97.81 94 GLY A C 1
ATOM 723 O O . GLY A 1 94 ? 12.206 1.922 -10.299 1.00 97.81 94 GLY A O 1
ATOM 724 N N . LEU A 1 95 ? 12.365 0.926 -8.286 1.00 98.31 95 LEU A N 1
ATOM 725 C CA . LEU A 1 95 ? 11.241 1.667 -7.698 1.00 98.31 95 LEU A CA 1
ATOM 726 C C . LEU A 1 95 ? 11.541 3.175 -7.741 1.00 98.31 95 LEU A C 1
ATOM 728 O O . LEU A 1 95 ? 12.619 3.614 -7.343 1.00 98.31 95 LEU A O 1
ATOM 732 N N . ASN A 1 96 ? 10.592 3.967 -8.240 1.00 97.94 96 ASN A N 1
ATOM 733 C CA . ASN A 1 96 ? 10.772 5.393 -8.501 1.00 97.94 96 ASN A CA 1
ATOM 734 C C . ASN A 1 96 ? 9.414 6.120 -8.438 1.00 97.94 96 ASN A C 1
ATOM 736 O O . ASN A 1 96 ? 8.403 5.507 -8.093 1.00 97.94 96 ASN A O 1
ATOM 740 N N . ALA A 1 97 ? 9.398 7.421 -8.743 1.00 97.94 97 ALA A N 1
ATOM 741 C CA . ALA A 1 97 ? 8.214 8.269 -8.617 1.00 97.94 97 ALA A CA 1
ATOM 742 C C . ALA A 1 97 ? 7.004 7.779 -9.432 1.00 97.94 97 ALA A C 1
ATOM 744 O O . ALA A 1 97 ? 5.905 7.767 -8.893 1.00 97.94 97 ALA A O 1
ATOM 745 N N . SER A 1 98 ? 7.186 7.282 -10.661 1.00 98.44 98 SER A N 1
ATOM 746 C CA . SER A 1 98 ? 6.045 6.827 -11.473 1.00 98.44 98 SER A CA 1
ATOM 747 C C . SER A 1 98 ? 5.342 5.611 -10.864 1.00 98.44 98 SER A C 1
ATOM 749 O O . SER A 1 98 ? 4.129 5.463 -10.984 1.00 98.44 98 SER A O 1
ATOM 751 N N . HIS A 1 99 ? 6.089 4.749 -10.170 1.00 98.50 99 HIS A N 1
ATOM 752 C CA . HIS A 1 99 ? 5.526 3.618 -9.437 1.00 98.50 99 HIS A CA 1
ATOM 753 C C . HIS A 1 99 ? 4.747 4.081 -8.200 1.00 98.50 99 HIS A C 1
ATOM 755 O O . HIS A 1 99 ? 3.720 3.498 -7.858 1.00 98.50 99 HIS A O 1
ATOM 761 N N . PHE A 1 100 ? 5.214 5.141 -7.536 1.00 98.00 100 PHE A N 1
ATOM 762 C CA . PHE A 1 100 ? 4.470 5.762 -6.443 1.00 98.00 100 PHE A CA 1
ATOM 763 C C . PHE A 1 100 ? 3.169 6.398 -6.949 1.00 98.00 100 PHE A C 1
ATOM 765 O O . PHE A 1 100 ? 2.118 6.171 -6.355 1.00 98.00 100 PHE A O 1
ATOM 772 N N . ASP A 1 101 ? 3.216 7.113 -8.074 1.00 98.44 101 ASP A N 1
ATOM 773 C CA . ASP A 1 101 ? 2.029 7.709 -8.694 1.00 98.44 101 ASP A CA 1
ATOM 774 C C . ASP A 1 101 ? 0.997 6.632 -9.059 1.00 98.44 101 ASP A C 1
ATOM 776 O O . ASP A 1 101 ? -0.176 6.764 -8.714 1.00 98.44 101 ASP A O 1
ATOM 780 N N . ALA A 1 102 ? 1.438 5.508 -9.635 1.00 98.56 102 ALA A N 1
ATOM 781 C CA . ALA A 1 102 ? 0.574 4.359 -9.906 1.00 98.56 102 ALA A CA 1
ATOM 782 C C . ALA A 1 102 ? -0.095 3.806 -8.632 1.00 98.56 102 ALA A C 1
ATOM 784 O O . ALA A 1 102 ? -1.280 3.466 -8.638 1.00 98.56 102 ALA A O 1
ATOM 785 N N . VAL A 1 103 ? 0.629 3.741 -7.509 1.00 97.81 103 VAL A N 1
ATOM 786 C CA . VAL A 1 103 ? 0.046 3.356 -6.214 1.00 97.81 103 VAL A CA 1
ATOM 787 C C . VAL A 1 103 ? -1.022 4.362 -5.772 1.00 97.81 103 VAL A C 1
ATOM 789 O O . VAL A 1 103 ? -2.112 3.942 -5.387 1.00 97.81 103 VAL A O 1
ATOM 792 N N . ILE A 1 104 ? -0.754 5.668 -5.859 1.00 97.44 104 ILE A N 1
ATOM 793 C CA . ILE A 1 104 ? -1.715 6.716 -5.480 1.00 97.44 104 ILE A CA 1
ATOM 794 C C . ILE A 1 104 ? -2.968 6.684 -6.359 1.00 97.44 104 ILE A C 1
ATOM 796 O O . ILE A 1 104 ? -4.075 6.777 -5.830 1.00 97.44 104 ILE A O 1
ATOM 800 N N . GLU A 1 105 ? -2.824 6.497 -7.669 1.00 98.38 105 GLU A N 1
ATOM 801 C CA . GLU A 1 105 ? -3.952 6.339 -8.593 1.00 98.38 105 GLU A CA 1
ATOM 802 C C . GLU A 1 105 ? -4.825 5.131 -8.222 1.00 98.38 105 GLU A C 1
ATOM 804 O O . GLU A 1 105 ? -6.052 5.241 -8.168 1.00 98.38 105 GLU A O 1
ATOM 809 N N . ASN A 1 106 ? -4.209 3.990 -7.898 1.00 98.25 106 ASN A N 1
ATOM 810 C CA . ASN A 1 106 ? -4.936 2.788 -7.488 1.00 98.25 106 ASN A CA 1
ATOM 811 C C . ASN A 1 106 ? -5.661 2.962 -6.144 1.00 98.25 106 ASN A C 1
ATOM 813 O O . ASN A 1 106 ? -6.786 2.477 -5.991 1.00 98.25 106 ASN A O 1
ATOM 817 N N . ILE A 1 107 ? -5.052 3.673 -5.187 1.00 94.56 107 ILE A N 1
ATOM 818 C CA . ILE A 1 107 ? -5.711 4.050 -3.927 1.00 94.56 107 ILE A CA 1
ATOM 819 C C . ILE A 1 107 ? -6.875 5.007 -4.201 1.00 94.56 107 ILE A C 1
ATOM 821 O O . ILE A 1 107 ? -7.958 4.798 -3.673 1.00 94.56 107 ILE A O 1
ATOM 825 N N . GLY A 1 108 ? -6.691 6.029 -5.040 1.00 94.88 108 GLY A N 1
ATOM 826 C CA . GLY A 1 108 ? -7.740 7.004 -5.357 1.00 94.88 108 GLY A CA 1
ATOM 827 C C . GLY A 1 108 ? -8.927 6.414 -6.126 1.00 94.88 108 GLY A C 1
ATOM 828 O O . GLY A 1 108 ? -10.027 6.955 -6.067 1.00 94.88 108 GLY A O 1
ATOM 829 N N . ALA A 1 109 ? -8.717 5.303 -6.834 1.00 95.19 109 ALA A N 1
ATOM 830 C CA . ALA A 1 109 ? -9.762 4.566 -7.542 1.00 95.19 109 ALA A CA 1
ATOM 831 C C . ALA A 1 109 ? -10.446 3.474 -6.692 1.00 95.19 109 ALA A C 1
ATOM 833 O O . ALA A 1 109 ? -11.240 2.701 -7.245 1.00 95.19 109 ALA A O 1
ATOM 834 N N . THR A 1 110 ? -10.080 3.346 -5.413 1.00 94.12 110 THR A N 1
ATOM 835 C CA . THR A 1 110 ? -10.683 2.431 -4.428 1.00 94.12 110 THR A CA 1
ATOM 836 C C . THR A 1 110 ? -11.833 3.114 -3.707 1.00 94.12 110 THR A C 1
ATOM 838 O O . THR A 1 110 ? -12.899 2.466 -3.615 1.00 94.12 110 THR A O 1
#

Foldseek 3Di:
DDDDDDDDDPPPPPPPPPDFQCVVQPHLVSLLVLLVQLVVQQCVDPVHVVVCVPPPVVVVSVLSSQVVCVVRPHDHPRPDDDPCVVCVVVVVVPDDDVNVVSSVVSSVVD